Protein AF-A0A972DMI4-F1 (afdb_monomer_lite)

pLDDT: mean 94.4, std 5.43, range [65.94, 98.44]

Sequence (68 aa):
MGWKYGEFACPIDQGDIDFHRVVRILRDAGYTNDLNIENESLGRLAEGERAAALAREVQYLKRCLASA

Secondary structure (DSSP, 8-state):
--TTHHHH---TTSSS--HHHHHHHHHHTT--S------GGGGGS-HHHHHHHHHHHHHHHHHHHHT-

Structure (mmCIF, N/CA/C/O backbone):
data_AF-A0A972DMI4-F1
#
_entry.id   AF-A0A972DMI4-F1
#
loop_
_atom_site.group_PDB
_atom_site.id
_atom_site.type_symbol
_atom_site.label_atom_id
_atom_site.label_alt_id
_atom_site.label_comp_id
_atom_site.label_asym_id
_atom_site.label_entity_id
_atom_site.label_seq_id
_atom_site.pdbx_PDB_ins_code
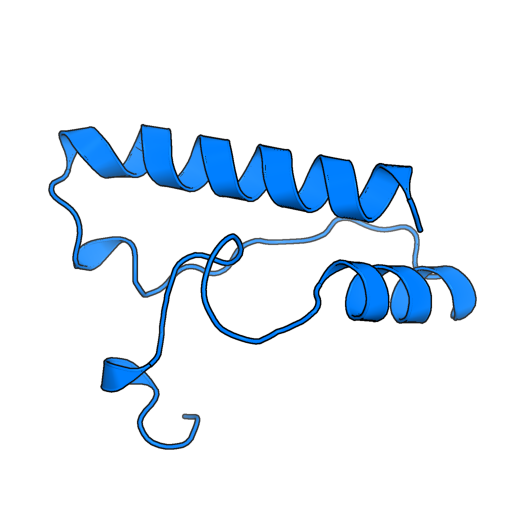_atom_site.Cartn_x
_atom_site.Cartn_y
_atom_site.Cartn_z
_atom_site.occupancy
_atom_site.B_iso_or_equiv
_atom_site.auth_seq_id
_atom_site.auth_comp_id
_atom_site.auth_asym_id
_atom_site.auth_atom_id
_atom_site.pdbx_PDB_model_num
ATOM 1 N N . MET A 1 1 ? 5.699 -20.080 1.865 1.00 65.94 1 MET A N 1
ATOM 2 C CA . MET A 1 1 ? 5.525 -19.303 0.617 1.00 65.94 1 MET A CA 1
ATOM 3 C C . MET A 1 1 ? 4.125 -19.551 0.084 1.00 65.94 1 MET A C 1
ATOM 5 O O . MET A 1 1 ? 3.710 -20.704 0.079 1.00 65.94 1 MET A O 1
ATOM 9 N N . GLY A 1 2 ? 3.392 -18.495 -0.283 1.00 75.31 2 GLY A N 1
ATOM 10 C CA . GLY A 1 2 ? 2.020 -18.604 -0.796 1.00 75.31 2 GLY A CA 1
ATOM 11 C C . GLY A 1 2 ? 1.930 -19.356 -2.129 1.00 75.31 2 GLY A C 1
ATOM 12 O O . GLY A 1 2 ? 2.933 -19.548 -2.822 1.00 75.31 2 GLY A O 1
ATOM 13 N N . TRP A 1 3 ? 0.722 -19.784 -2.495 1.00 84.88 3 TRP A N 1
ATOM 14 C CA . TRP A 1 3 ? 0.463 -20.451 -3.773 1.00 84.88 3 TRP A CA 1
ATOM 15 C C . TRP A 1 3 ? 0.870 -19.550 -4.944 1.00 84.88 3 TRP A C 1
ATOM 17 O O . TRP A 1 3 ? 0.354 -18.444 -5.074 1.00 84.88 3 TRP A O 1
ATOM 27 N N . LYS A 1 4 ? 1.814 -20.016 -5.777 1.00 90.62 4 LYS A N 1
ATOM 28 C CA . LYS A 1 4 ? 2.328 -19.280 -6.950 1.00 90.62 4 LYS A CA 1
ATOM 29 C C . LYS A 1 4 ? 2.735 -17.827 -6.642 1.00 90.62 4 LYS A C 1
ATOM 31 O O . LYS A 1 4 ? 2.576 -16.925 -7.459 1.00 90.62 4 LYS A O 1
ATOM 36 N N . TYR A 1 5 ? 3.309 -17.601 -5.462 1.00 84.00 5 TYR A N 1
ATOM 37 C CA . TYR A 1 5 ? 3.662 -16.266 -4.972 1.00 84.00 5 TYR A CA 1
ATOM 38 C C . TYR A 1 5 ? 4.542 -15.461 -5.945 1.00 84.00 5 TYR A C 1
ATOM 40 O O . TYR A 1 5 ? 4.273 -14.298 -6.226 1.00 84.00 5 TYR A O 1
ATOM 48 N N . GLY A 1 6 ? 5.551 -16.108 -6.538 1.00 87.06 6 GLY A N 1
ATOM 49 C CA . GLY A 1 6 ? 6.442 -15.481 -7.517 1.00 87.06 6 GLY A CA 1
ATOM 50 C C . GLY A 1 6 ? 5.781 -15.127 -8.853 1.00 87.06 6 GLY A C 1
ATOM 51 O O . GLY A 1 6 ? 6.393 -14.408 -9.633 1.00 87.06 6 GLY A O 1
ATOM 52 N N . GLU A 1 7 ? 4.561 -15.598 -9.115 1.00 90.00 7 GLU A N 1
ATOM 53 C CA . GLU A 1 7 ? 3.743 -15.237 -10.279 1.00 90.00 7 GLU A CA 1
ATOM 54 C C . GLU A 1 7 ? 2.828 -14.060 -9.910 1.00 90.00 7 GLU A C 1
ATOM 56 O O . GLU A 1 7 ? 2.879 -13.012 -10.550 1.00 90.00 7 GLU A O 1
ATOM 61 N N . PHE A 1 8 ? 2.097 -14.175 -8.798 1.00 90.38 8 PHE A N 1
ATOM 62 C CA . PHE A 1 8 ? 0.997 -13.266 -8.458 1.00 90.38 8 PHE A CA 1
ATOM 63 C C . PHE A 1 8 ? 1.340 -12.076 -7.552 1.00 90.38 8 PHE A C 1
ATOM 65 O O . PHE A 1 8 ? 0.484 -11.217 -7.359 1.00 90.38 8 PHE A O 1
ATOM 72 N N . ALA A 1 9 ? 2.558 -11.978 -7.010 1.00 91.56 9 ALA A N 1
ATOM 73 C CA . ALA A 1 9 ? 2.964 -10.784 -6.267 1.00 91.56 9 ALA A CA 1
ATOM 74 C C . ALA A 1 9 ? 2.855 -9.530 -7.157 1.00 91.56 9 ALA A C 1
ATOM 76 O O . ALA A 1 9 ? 3.379 -9.507 -8.273 1.00 91.56 9 ALA A O 1
ATOM 77 N N . CYS A 1 10 ? 2.187 -8.490 -6.668 1.00 93.69 10 CYS A N 1
ATOM 78 C CA . CYS A 1 10 ? 2.024 -7.207 -7.348 1.00 93.69 10 CYS A CA 1
ATOM 79 C C . CYS A 1 10 ? 1.988 -6.066 -6.316 1.00 93.69 10 CYS A C 1
ATOM 81 O O . CYS A 1 10 ? 1.846 -6.345 -5.122 1.00 93.69 10 CYS A O 1
ATOM 83 N N . PRO A 1 11 ? 2.148 -4.801 -6.748 1.00 94.56 11 PRO A N 1
ATOM 84 C CA . PRO A 1 11 ? 1.976 -3.648 -5.871 1.00 94.56 11 PRO A CA 1
ATOM 85 C C . PRO A 1 11 ? 0.600 -3.650 -5.203 1.00 94.56 11 PRO A C 1
ATOM 87 O O . PRO A 1 11 ? -0.384 -4.064 -5.810 1.00 94.56 11 PRO A O 1
ATOM 90 N N . ILE A 1 12 ? 0.510 -3.152 -3.972 1.00 94.31 12 ILE A N 1
ATOM 91 C CA . ILE A 1 12 ? -0.733 -3.233 -3.182 1.00 94.31 12 ILE A CA 1
ATOM 92 C C . ILE A 1 12 ? -1.894 -2.397 -3.745 1.00 94.31 12 ILE A C 1
ATOM 94 O O . ILE A 1 12 ? -3.039 -2.603 -3.357 1.00 94.31 12 ILE A O 1
ATOM 98 N N . ASP A 1 13 ? -1.611 -1.441 -4.638 1.00 94.62 13 ASP A N 1
ATOM 99 C CA . ASP A 1 13 ? -2.617 -0.679 -5.387 1.00 94.62 13 ASP A CA 1
ATOM 100 C C . ASP A 1 13 ? -3.150 -1.444 -6.615 1.00 94.62 13 ASP A C 1
ATOM 102 O O . ASP A 1 13 ? -3.885 -0.880 -7.427 1.00 94.62 13 ASP A O 1
ATOM 106 N N . GLN A 1 14 ? -2.778 -2.720 -6.754 1.00 94.69 14 GLN A N 1
ATOM 107 C CA . GLN A 1 14 ? -3.147 -3.633 -7.832 1.00 94.69 14 GLN A CA 1
ATOM 108 C C . GLN A 1 14 ? -3.611 -4.986 -7.269 1.00 94.69 14 GLN A C 1
ATOM 110 O O . GLN A 1 14 ? -3.459 -5.291 -6.086 1.00 94.69 14 GLN A O 1
ATOM 115 N N . GLY A 1 15 ? -4.168 -5.818 -8.150 1.00 92.94 15 GLY A N 1
ATOM 116 C CA . GLY A 1 15 ? -4.703 -7.130 -7.797 1.00 92.94 15 GLY A CA 1
ATOM 117 C C . GLY A 1 15 ? -6.102 -7.055 -7.188 1.00 92.94 15 GLY A C 1
ATOM 118 O O . GLY A 1 15 ? -6.815 -6.065 -7.339 1.00 92.94 15 GLY A O 1
ATOM 119 N N . ASP A 1 16 ? -6.485 -8.132 -6.504 1.00 94.69 16 ASP A N 1
ATOM 120 C CA . ASP A 1 16 ? -7.890 -8.389 -6.159 1.00 94.69 16 ASP A CA 1
ATOM 121 C C . ASP A 1 16 ? -8.177 -8.290 -4.649 1.00 94.69 16 ASP A C 1
ATOM 123 O O . ASP A 1 16 ? -9.268 -8.630 -4.186 1.00 94.69 16 ASP A O 1
ATOM 127 N N . ILE A 1 17 ? -7.199 -7.847 -3.851 1.00 94.44 17 ILE A N 1
ATOM 128 C CA . ILE A 1 17 ? -7.372 -7.658 -2.407 1.00 94.44 17 ILE A CA 1
ATOM 129 C C . ILE A 1 17 ? -8.004 -6.289 -2.140 1.00 94.44 17 ILE A C 1
ATOM 131 O O . ILE A 1 17 ? -7.429 -5.242 -2.436 1.00 94.44 17 ILE A O 1
ATOM 135 N N . ASP A 1 18 ? -9.162 -6.292 -1.481 1.00 96.81 18 ASP A N 1
ATOM 136 C CA . ASP A 1 18 ? -9.782 -5.078 -0.948 1.00 96.81 18 ASP A CA 1
ATOM 137 C C . ASP A 1 18 ? -9.089 -4.644 0.356 1.00 96.81 18 ASP A C 1
ATOM 139 O O . ASP A 1 18 ? -9.466 -5.035 1.468 1.00 96.81 18 ASP A O 1
ATOM 143 N N . PHE A 1 19 ? -8.057 -3.814 0.217 1.00 97.38 19 PHE A N 1
ATOM 144 C CA . PHE A 1 19 ? -7.318 -3.277 1.358 1.00 97.38 19 PHE A CA 1
ATOM 145 C C . PHE A 1 19 ? -8.125 -2.282 2.201 1.00 97.38 19 PHE A C 1
ATOM 147 O O . PHE A 1 19 ? -7.842 -2.161 3.392 1.00 97.38 19 PHE A O 1
ATOM 154 N N . HIS A 1 20 ? -9.166 -1.634 1.666 1.00 97.50 20 HIS A N 1
ATOM 155 C CA . HIS A 1 20 ? -10.058 -0.807 2.487 1.00 97.50 20 HIS A CA 1
ATOM 156 C C . HIS A 1 20 ? -10.765 -1.669 3.533 1.00 97.50 20 HIS A C 1
ATOM 158 O O . HIS A 1 20 ? -10.803 -1.330 4.719 1.00 97.50 20 HIS A O 1
ATOM 164 N N . ARG A 1 21 ? -11.267 -2.837 3.118 1.00 98.12 21 ARG A N 1
ATOM 165 C CA . ARG A 1 21 ? -11.867 -3.801 4.041 1.00 98.12 21 ARG A CA 1
ATOM 166 C C . ARG A 1 21 ? -10.860 -4.331 5.060 1.00 98.12 21 ARG A C 1
ATOM 168 O O . ARG A 1 21 ? -11.211 -4.419 6.234 1.00 98.12 21 ARG A O 1
ATOM 175 N N . VAL A 1 22 ? -9.643 -4.678 4.636 1.00 97.75 22 VAL A N 1
ATOM 176 C CA . VAL A 1 22 ? -8.594 -5.179 5.546 1.00 97.75 22 VAL A CA 1
ATOM 177 C C . VAL A 1 22 ? -8.248 -4.135 6.606 1.00 97.75 22 VAL A C 1
ATOM 179 O O . VAL A 1 22 ? -8.245 -4.449 7.795 1.00 97.75 22 VAL A O 1
ATOM 182 N N . VAL A 1 23 ? -8.010 -2.887 6.197 1.00 98.00 23 VAL A N 1
ATOM 183 C CA . VAL A 1 23 ? -7.671 -1.804 7.128 1.00 98.00 23 VAL A CA 1
ATOM 184 C C . VAL A 1 23 ? -8.822 -1.530 8.097 1.00 98.00 23 V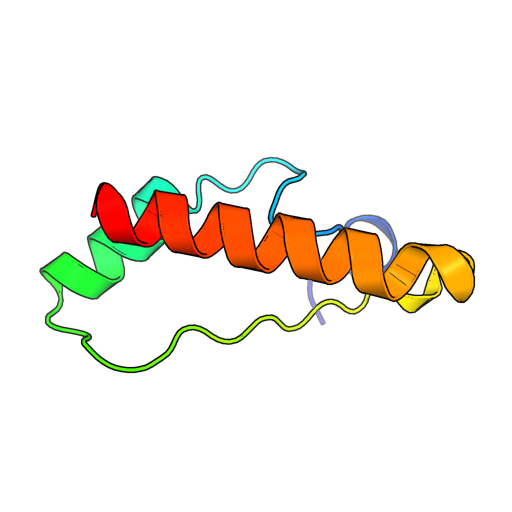AL A C 1
ATOM 186 O O . VAL A 1 23 ? -8.565 -1.401 9.291 1.00 98.00 23 VAL A O 1
ATOM 189 N N . ARG A 1 24 ? -10.07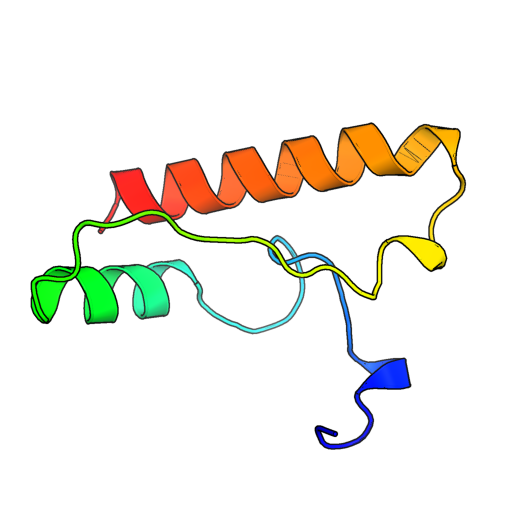9 -1.529 7.635 1.00 98.19 24 ARG A N 1
ATOM 190 C CA . ARG A 1 24 ? -11.245 -1.394 8.523 1.00 98.19 24 ARG A CA 1
ATOM 191 C C . ARG A 1 24 ? -11.308 -2.500 9.579 1.00 98.19 24 ARG A C 1
ATOM 193 O O . ARG A 1 24 ? -11.479 -2.195 10.748 1.00 98.19 24 ARG A O 1
ATOM 200 N N . ILE A 1 25 ? -11.075 -3.763 9.206 1.00 98.38 25 ILE A N 1
ATOM 201 C CA . ILE A 1 25 ? -11.035 -4.881 10.171 1.00 98.38 25 ILE A CA 1
ATOM 202 C C . ILE A 1 25 ? -9.977 -4.639 11.259 1.00 98.38 25 ILE A C 1
ATOM 204 O O . ILE A 1 25 ? -10.232 -4.894 12.435 1.00 98.38 25 ILE A O 1
ATOM 208 N N . LEU A 1 26 ? -8.797 -4.130 10.887 1.00 98.25 26 LEU A N 1
ATOM 209 C CA . LEU A 1 26 ? -7.745 -3.798 11.852 1.00 98.25 26 LEU A CA 1
ATOM 210 C C . LEU A 1 26 ? -8.172 -2.658 12.789 1.00 98.25 26 LEU A C 1
ATOM 212 O O . LEU A 1 26 ? -7.939 -2.742 13.996 1.00 98.25 26 LEU A O 1
ATOM 216 N N . ARG A 1 27 ? -8.818 -1.613 12.255 1.00 97.31 27 ARG A N 1
ATOM 217 C CA . ARG A 1 27 ? -9.322 -0.478 13.048 1.00 97.31 27 ARG A CA 1
ATOM 218 C C . ARG A 1 27 ? -10.443 -0.886 13.996 1.00 97.31 27 ARG A C 1
ATOM 220 O O . ARG A 1 27 ? -10.370 -0.542 15.172 1.00 97.31 27 ARG A O 1
ATOM 227 N N . ASP A 1 28 ? -11.392 -1.692 13.529 1.00 98.00 28 ASP A N 1
ATOM 228 C CA . ASP A 1 28 ? -12.481 -2.242 14.344 1.00 98.00 28 ASP A CA 1
ATOM 229 C C . ASP A 1 28 ? -11.949 -3.108 15.501 1.00 98.00 28 ASP A C 1
ATOM 231 O O . ASP A 1 28 ? -12.536 -3.147 16.581 1.00 98.00 28 ASP A O 1
ATOM 235 N N . ALA A 1 29 ? -10.800 -3.767 15.309 1.00 98.44 29 ALA A N 1
ATOM 236 C CA . ALA A 1 29 ? -10.103 -4.530 16.345 1.00 98.44 29 ALA A CA 1
ATOM 237 C C . ALA A 1 29 ? -9.235 -3.668 17.290 1.00 98.44 29 ALA A C 1
ATOM 239 O O . ALA A 1 29 ? -8.583 -4.208 18.185 1.00 98.44 29 ALA A O 1
ATOM 240 N N . GLY A 1 30 ? -9.199 -2.344 17.105 1.00 98.25 30 GLY A N 1
ATOM 241 C CA . GLY A 1 30 ? -8.432 -1.410 17.933 1.00 98.25 30 GLY A CA 1
ATOM 242 C C . GLY A 1 30 ? -6.950 -1.286 17.570 1.00 98.25 30 GLY A C 1
ATOM 243 O O . GLY A 1 30 ? -6.178 -0.732 18.351 1.00 98.25 30 G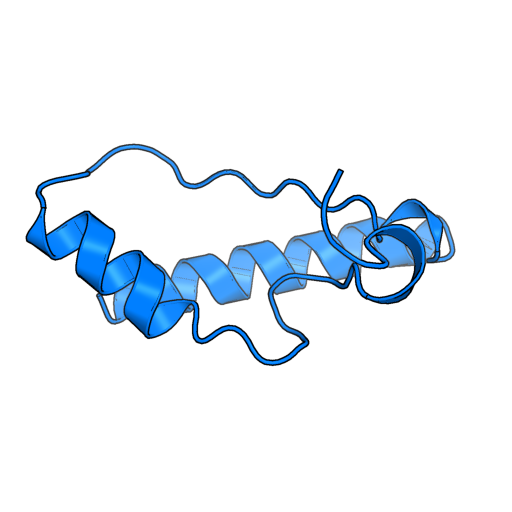LY A O 1
ATOM 244 N N . TYR A 1 31 ? -6.517 -1.777 16.404 1.00 98.00 31 TYR A N 1
ATOM 245 C CA . TYR A 1 31 ? -5.131 -1.619 15.963 1.00 98.00 31 TYR A CA 1
ATOM 246 C C . TYR A 1 31 ? -4.856 -0.176 15.516 1.00 98.00 31 TYR A C 1
ATOM 248 O O . TYR A 1 31 ? -5.500 0.341 14.598 1.00 98.00 31 TYR A O 1
ATOM 256 N N . THR A 1 32 ? -3.869 0.475 16.140 1.00 96.25 32 THR A N 1
ATOM 257 C CA . THR A 1 32 ? -3.540 1.886 15.869 1.00 96.25 32 THR A CA 1
ATOM 258 C C . THR A 1 32 ? -2.117 2.165 15.409 1.00 96.25 32 THR A C 1
ATOM 260 O O . THR A 1 32 ? -1.794 3.326 15.169 1.00 96.25 32 THR A O 1
ATOM 263 N N . ASN A 1 33 ? -1.290 1.132 15.264 1.00 96.75 33 ASN A N 1
ATOM 264 C CA . ASN A 1 33 ? 0.105 1.283 14.854 1.00 96.75 33 ASN A CA 1
ATOM 265 C C . ASN A 1 33 ? 0.239 1.415 13.324 1.00 96.75 33 ASN A C 1
ATOM 267 O O . ASN A 1 33 ? -0.755 1.522 12.596 1.00 96.75 33 ASN A O 1
ATOM 271 N N . ASP A 1 34 ? 1.484 1.440 12.852 1.00 96.75 34 ASP A N 1
ATOM 272 C CA . ASP A 1 34 ? 1.823 1.627 11.445 1.00 96.75 34 ASP A CA 1
ATOM 273 C C . ASP A 1 34 ? 1.407 0.444 10.560 1.00 96.75 34 ASP A C 1
ATOM 275 O O . ASP A 1 34 ? 1.329 -0.703 10.996 1.00 96.75 34 ASP A O 1
ATOM 279 N N . LEU A 1 35 ? 1.171 0.735 9.279 1.00 96.75 35 LEU A N 1
ATOM 280 C CA . LEU A 1 35 ? 1.013 -0.269 8.230 1.00 96.75 35 LEU A CA 1
ATOM 281 C C . LEU A 1 35 ? 2.285 -0.291 7.380 1.00 96.75 35 LEU A C 1
ATOM 283 O O . LEU A 1 35 ? 2.691 0.743 6.845 1.00 96.75 35 LEU A O 1
ATOM 287 N N . ASN A 1 36 ? 2.898 -1.463 7.239 1.00 96.38 36 ASN A N 1
ATOM 288 C CA . ASN A 1 36 ? 4.121 -1.653 6.463 1.00 96.38 36 ASN A CA 1
ATOM 289 C C . ASN A 1 36 ? 3.813 -2.201 5.063 1.00 96.38 36 ASN A C 1
ATOM 291 O O . ASN A 1 36 ? 2.906 -3.012 4.888 1.00 96.38 36 ASN A O 1
ATOM 295 N N . ILE A 1 37 ? 4.591 -1.759 4.073 1.00 95.56 37 ILE A N 1
ATOM 296 C CA . ILE A 1 37 ? 4.566 -2.298 2.710 1.00 95.56 37 ILE A CA 1
ATOM 297 C C . ILE A 1 37 ? 5.729 -3.277 2.575 1.00 95.56 37 ILE A C 1
ATOM 299 O O . ILE A 1 37 ? 6.888 -2.877 2.685 1.00 95.56 37 ILE A O 1
ATOM 303 N N . GLU A 1 38 ? 5.412 -4.531 2.279 1.00 92.12 38 GLU A N 1
ATOM 304 C CA . GLU A 1 38 ? 6.357 -5.525 1.775 1.00 92.12 38 GLU A CA 1
ATOM 305 C C . GLU A 1 38 ? 6.002 -5.759 0.301 1.00 92.12 38 GLU A C 1
ATOM 307 O O . GLU A 1 38 ? 4.921 -6.254 -0.008 1.00 92.12 38 GLU A O 1
ATOM 312 N N . ASN A 1 39 ? 6.851 -5.272 -0.615 1.00 91.50 39 ASN A N 1
ATOM 313 C CA . ASN A 1 39 ? 6.610 -5.339 -2.059 1.00 91.50 39 ASN A CA 1
ATOM 314 C C . ASN A 1 39 ? 7.750 -6.086 -2.769 1.00 91.50 39 ASN A C 1
ATOM 316 O O . ASN A 1 39 ? 8.691 -5.494 -3.304 1.00 91.50 39 ASN A O 1
ATOM 320 N N . GLU A 1 40 ? 7.632 -7.407 -2.833 1.00 90.38 40 GLU A N 1
ATOM 321 C CA . GLU A 1 40 ? 8.550 -8.304 -3.538 1.00 90.38 40 GLU A CA 1
ATOM 322 C C . GLU A 1 40 ? 8.449 -8.176 -5.065 1.00 90.38 40 GLU A C 1
ATOM 324 O O . GLU A 1 40 ? 9.339 -8.622 -5.793 1.00 90.38 40 GLU A O 1
ATOM 329 N N . SER A 1 41 ? 7.389 -7.541 -5.576 1.00 92.50 41 SER A N 1
ATOM 330 C CA . SER A 1 41 ? 7.222 -7.294 -7.011 1.00 92.50 41 SER A CA 1
ATOM 331 C C . SER A 1 41 ? 8.057 -6.112 -7.517 1.00 92.50 41 SER A C 1
ATOM 333 O O . SER A 1 41 ? 8.276 -5.996 -8.723 1.00 92.50 41 SER A O 1
ATOM 335 N N . LEU A 1 42 ? 8.599 -5.277 -6.620 1.00 93.88 42 LEU A N 1
ATOM 336 C CA . LEU A 1 42 ? 9.369 -4.077 -6.963 1.00 93.88 42 LEU A CA 1
ATOM 337 C C . LEU A 1 42 ? 10.590 -4.379 -7.848 1.00 93.88 42 LEU A C 1
ATOM 339 O O . LEU A 1 42 ? 10.947 -3.588 -8.723 1.00 93.88 42 LEU A O 1
ATOM 343 N N . GLY A 1 43 ? 11.206 -5.551 -7.662 1.00 93.31 43 GLY A N 1
ATOM 344 C CA . GLY A 1 43 ? 12.335 -6.019 -8.470 1.00 93.31 43 GLY A CA 1
ATOM 345 C C . GLY A 1 43 ? 11.994 -6.269 -9.944 1.00 93.31 43 GLY A C 1
ATOM 346 O O . GLY A 1 43 ? 12.902 -6.295 -10.770 1.00 93.31 43 GLY A O 1
ATOM 347 N N . ARG A 1 44 ? 10.704 -6.408 -10.286 1.00 93.06 44 ARG A N 1
ATOM 348 C CA . ARG A 1 44 ? 10.222 -6.566 -11.668 1.00 93.06 44 ARG A CA 1
ATOM 349 C C . ARG A 1 44 ? 10.191 -5.246 -12.443 1.00 93.06 44 ARG A C 1
ATOM 351 O O . ARG A 1 44 ? 10.099 -5.276 -13.665 1.00 93.06 44 ARG A O 1
ATOM 358 N N . LEU A 1 45 ? 10.247 -4.110 -11.747 1.00 94.50 45 LEU A N 1
ATOM 359 C CA . LEU A 1 45 ? 10.270 -2.779 -12.351 1.00 94.50 45 LEU A CA 1
ATOM 360 C C . LEU A 1 45 ? 11.706 -2.312 -12.603 1.00 94.50 45 LEU A C 1
ATOM 362 O O . LEU A 1 45 ? 12.635 -2.662 -11.855 1.00 94.50 45 LEU A O 1
ATOM 366 N N . ALA A 1 46 ? 11.870 -1.458 -13.616 1.00 96.88 46 ALA A N 1
ATOM 367 C CA . ALA A 1 46 ? 13.126 -0.757 -13.837 1.00 96.88 46 ALA A CA 1
ATOM 368 C C . ALA A 1 46 ? 13.440 0.142 -12.632 1.00 96.88 46 ALA A C 1
ATOM 370 O O . ALA A 1 46 ? 12.540 0.691 -11.999 1.00 96.88 46 ALA A O 1
ATOM 371 N N . GLU A 1 47 ? 14.721 0.313 -12.302 1.00 96.62 47 GLU A N 1
ATOM 372 C CA . GLU A 1 47 ? 15.145 1.017 -11.083 1.00 96.62 47 GLU A CA 1
ATOM 373 C C . GLU A 1 47 ? 14.549 2.430 -10.959 1.00 96.62 47 GLU A C 1
ATOM 375 O O . GLU A 1 47 ? 14.038 2.790 -9.898 1.00 96.62 47 GLU A O 1
ATOM 380 N N . GLY A 1 48 ? 14.511 3.183 -12.065 1.00 97.69 48 GLY A N 1
ATOM 381 C CA . GLY A 1 48 ? 13.938 4.533 -12.113 1.00 97.69 48 GLY A CA 1
ATOM 382 C C . GLY A 1 48 ? 12.426 4.607 -11.857 1.00 97.69 48 GLY A C 1
ATOM 383 O O . GLY A 1 48 ? 11.912 5.676 -11.543 1.00 97.69 48 GLY A O 1
ATOM 384 N N . GLU A 1 49 ? 11.704 3.488 -11.944 1.00 96.69 49 GLU A N 1
ATOM 385 C CA . GLU A 1 49 ? 10.248 3.428 -11.757 1.00 96.69 49 GLU A CA 1
ATOM 386 C C . GLU A 1 49 ? 9.851 3.025 -10.328 1.00 96.69 49 GLU A C 1
ATOM 388 O O . GLU A 1 49 ? 8.717 3.258 -9.898 1.00 96.69 49 GLU A O 1
ATOM 393 N N . ARG 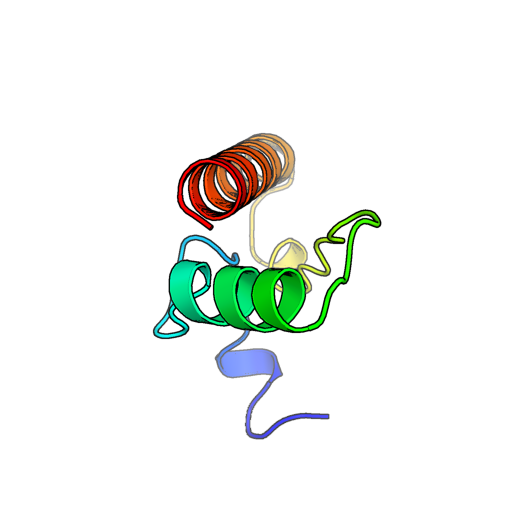A 1 50 ? 10.785 2.440 -9.566 1.00 96.75 50 ARG A N 1
ATOM 394 C CA . ARG A 1 50 ? 10.517 1.841 -8.248 1.00 96.75 50 ARG A CA 1
ATOM 395 C C . ARG A 1 50 ? 10.025 2.859 -7.226 1.00 96.75 50 ARG A C 1
ATOM 397 O O . ARG A 1 50 ? 9.051 2.604 -6.523 1.00 96.75 50 ARG A O 1
ATOM 404 N N . ALA A 1 51 ? 10.652 4.033 -7.172 1.00 97.06 51 ALA A N 1
ATOM 405 C CA . ALA A 1 51 ? 10.255 5.091 -6.243 1.00 97.06 51 ALA A CA 1
ATOM 406 C C . ALA A 1 51 ? 8.829 5.593 -6.522 1.00 97.06 51 ALA A C 1
ATOM 408 O O . ALA A 1 51 ? 8.047 5.804 -5.596 1.00 97.06 51 ALA A O 1
ATOM 409 N N . ALA A 1 52 ? 8.468 5.736 -7.801 1.00 97.06 52 ALA A N 1
ATOM 410 C CA . ALA A 1 52 ? 7.125 6.139 -8.198 1.00 97.06 52 ALA A CA 1
ATOM 411 C C . ALA A 1 52 ? 6.084 5.061 -7.858 1.00 97.06 52 ALA A C 1
ATOM 413 O O . ALA A 1 52 ? 4.978 5.405 -7.446 1.00 97.06 52 ALA A O 1
ATOM 414 N N . ALA A 1 53 ? 6.429 3.776 -7.994 1.00 96.31 53 ALA A N 1
ATOM 415 C CA . ALA A 1 53 ? 5.565 2.675 -7.573 1.00 96.31 53 ALA A CA 1
ATOM 416 C C . ALA A 1 53 ? 5.295 2.704 -6.063 1.00 96.31 53 ALA A C 1
ATOM 418 O O . ALA A 1 53 ? 4.136 2.815 -5.665 1.00 96.31 53 ALA A O 1
ATOM 419 N N . LEU A 1 54 ? 6.347 2.760 -5.240 1.00 97.31 54 LEU A N 1
ATOM 420 C CA . LEU A 1 54 ? 6.210 2.855 -3.782 1.00 97.31 54 LEU A CA 1
ATOM 421 C C . LEU A 1 54 ? 5.410 4.092 -3.353 1.00 97.31 54 LEU A C 1
ATOM 423 O O . LEU A 1 54 ? 4.589 4.023 -2.440 1.00 97.31 54 LEU A O 1
ATOM 427 N N . ALA A 1 55 ? 5.600 5.232 -4.026 1.00 97.81 55 ALA A N 1
ATOM 428 C CA . ALA A 1 55 ? 4.825 6.434 -3.741 1.00 97.81 55 ALA A CA 1
ATOM 429 C C . ALA A 1 55 ? 3.320 6.222 -3.979 1.00 97.81 55 ALA A C 1
ATOM 431 O O . ALA A 1 55 ? 2.512 6.670 -3.163 1.00 97.81 55 ALA A O 1
ATOM 432 N N . ARG A 1 56 ? 2.923 5.523 -5.053 1.00 97.81 56 ARG A N 1
ATOM 433 C CA . ARG A 1 56 ? 1.508 5.197 -5.308 1.00 97.81 56 ARG A CA 1
ATOM 434 C C . ARG A 1 56 ? 0.936 4.270 -4.241 1.00 97.81 56 ARG A C 1
ATOM 436 O O . ARG A 1 56 ? -0.157 4.543 -3.747 1.00 97.81 56 ARG A O 1
ATOM 443 N N . GLU A 1 57 ? 1.691 3.254 -3.834 1.00 97.56 57 GLU A N 1
ATOM 444 C CA . GLU A 1 57 ? 1.302 2.314 -2.777 1.00 97.56 57 GLU A CA 1
ATOM 445 C C . GLU A 1 57 ? 1.092 3.024 -1.430 1.00 97.56 57 GLU A C 1
ATOM 447 O O . GLU A 1 57 ? 0.056 2.854 -0.785 1.00 97.56 57 GLU A O 1
ATOM 452 N N . VAL A 1 58 ? 2.009 3.920 -1.045 1.00 97.94 58 VAL A N 1
ATOM 453 C CA . VAL A 1 58 ? 1.858 4.756 0.159 1.00 97.94 58 VAL A CA 1
ATOM 454 C C . VAL A 1 58 ? 0.596 5.618 0.078 1.00 97.94 58 VAL A C 1
ATOM 456 O O . VAL A 1 58 ? -0.144 5.730 1.057 1.00 97.94 58 VAL A O 1
ATOM 459 N N . GLN A 1 59 ? 0.320 6.235 -1.075 1.00 98.19 59 GLN A N 1
ATOM 460 C CA . GLN A 1 59 ? -0.900 7.030 -1.248 1.00 98.19 59 GLN A CA 1
ATOM 461 C C . GLN A 1 59 ? -2.164 6.168 -1.192 1.00 98.19 59 GLN A C 1
ATOM 463 O O . GLN A 1 59 ? -3.186 6.620 -0.677 1.00 98.19 59 GLN A O 1
ATOM 468 N N . TYR A 1 60 ? -2.112 4.936 -1.694 1.00 97.81 60 TYR A N 1
ATOM 469 C CA . TYR A 1 60 ? -3.224 3.999 -1.608 1.00 97.81 60 TYR A CA 1
ATOM 470 C C . TYR A 1 60 ? -3.523 3.589 -0.159 1.00 97.81 60 TYR A C 1
ATOM 472 O O . TYR A 1 60 ? -4.672 3.711 0.269 1.00 97.81 60 TYR A O 1
ATOM 480 N N . LEU A 1 61 ? -2.507 3.244 0.644 1.00 97.31 61 LEU A N 1
ATOM 481 C CA . LEU A 1 61 ? -2.702 2.969 2.076 1.00 97.31 61 LEU A CA 1
ATOM 482 C C . LEU A 1 61 ? -3.254 4.172 2.835 1.00 97.31 61 LEU A C 1
ATOM 484 O O . LEU A 1 61 ? -4.143 4.010 3.667 1.00 97.31 61 LEU A O 1
ATOM 488 N N . LYS A 1 62 ? -2.789 5.389 2.530 1.00 97.44 62 LYS A N 1
ATOM 489 C CA . LYS A 1 62 ? -3.343 6.611 3.134 1.00 97.44 62 LYS A CA 1
ATOM 490 C C . LYS A 1 62 ? -4.835 6.780 2.838 1.00 97.44 62 LYS A C 1
ATOM 492 O O . LYS A 1 62 ? -5.577 7.189 3.726 1.00 97.44 62 LYS A O 1
ATOM 497 N N . ARG A 1 63 ? -5.294 6.435 1.629 1.00 97.81 63 ARG A N 1
ATOM 498 C CA . ARG A 1 63 ? -6.730 6.435 1.291 1.00 97.81 63 ARG A CA 1
ATOM 499 C C . ARG A 1 63 ? -7.500 5.348 2.039 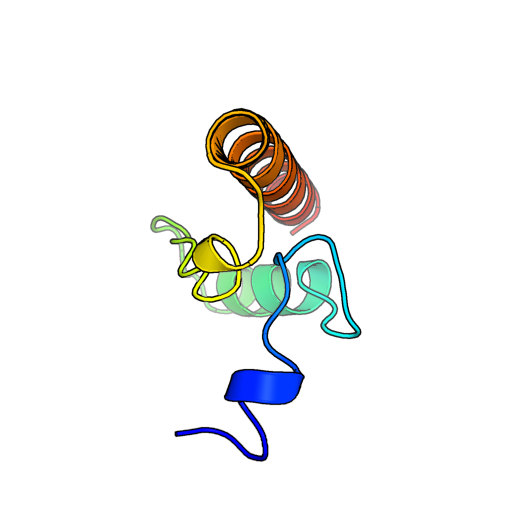1.00 97.81 63 ARG A C 1
ATOM 501 O O . ARG A 1 63 ? -8.601 5.622 2.513 1.00 97.81 63 ARG A O 1
ATOM 508 N N . CYS A 1 64 ? -6.922 4.156 2.187 1.00 97.31 64 CYS A N 1
ATOM 509 C CA . CYS A 1 64 ? -7.516 3.092 2.999 1.00 97.31 64 CYS A CA 1
ATOM 510 C C . CYS A 1 64 ? -7.699 3.561 4.449 1.00 97.31 64 CYS A C 1
ATOM 512 O O . CYS A 1 64 ? -8.792 3.468 4.988 1.00 97.31 64 CYS A O 1
ATOM 514 N N . LEU A 1 65 ? -6.663 4.162 5.041 1.00 96.00 65 LEU A N 1
ATOM 515 C CA . LEU A 1 65 ? -6.698 4.720 6.395 1.00 96.00 65 LEU A CA 1
ATOM 516 C C . LEU A 1 65 ? -7.727 5.841 6.570 1.00 96.00 65 LEU A C 1
ATOM 518 O O . LEU A 1 65 ? -8.385 5.898 7.599 1.00 96.00 65 LEU A O 1
ATOM 522 N N . ALA A 1 66 ? -7.874 6.726 5.583 1.00 95.06 66 ALA A N 1
ATOM 523 C CA . ALA A 1 66 ? -8.817 7.844 5.648 1.00 95.06 66 ALA A CA 1
ATOM 524 C C . ALA A 1 66 ? -10.296 7.424 5.543 1.00 95.06 66 ALA A C 1
ATOM 526 O O . ALA A 1 66 ? -11.178 8.251 5.759 1.00 95.06 66 ALA A O 1
ATOM 527 N N . SER A 1 67 ? -10.569 6.172 5.171 1.00 89.62 67 SER A N 1
ATOM 528 C CA . SER A 1 67 ? -11.921 5.624 4.982 1.00 89.62 67 SER A CA 1
ATOM 529 C C . SER A 1 67 ? -12.227 4.434 5.897 1.00 89.62 67 SER A C 1
ATOM 531 O O . SER A 1 67 ? -13.253 3.777 5.709 1.00 89.62 67 SER A O 1
ATOM 533 N N . ALA A 1 68 ? -11.332 4.153 6.848 1.00 85.19 68 ALA A N 1
ATOM 534 C CA . ALA A 1 68 ? -11.425 3.052 7.798 1.00 85.19 68 ALA A CA 1
ATOM 535 C C . ALA A 1 68 ? -12.027 3.481 9.135 1.00 85.19 68 ALA A C 1
ATOM 537 O O . ALA A 1 68 ? -11.866 4.664 9.514 1.00 85.19 68 ALA A O 1
#

Radius of gyration: 13.13 Å; chains: 1; bounding box: 28×28×32 Å

Foldseek 3Di:
DDDPCVPPQDQPVDDDDPLLVVVVVCVVVVNDDDDDDDGPCLVVDDPVCSVVSVVVSVVVVVVSVVND